Protein AF-A0A350HXV1-F1 (afdb_monomer_lite)

Radius o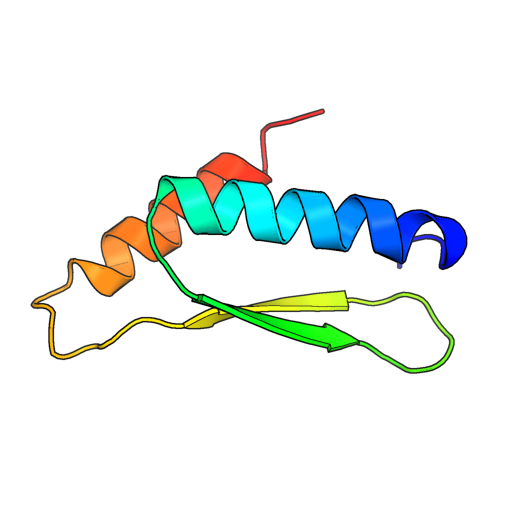f gyration: 12.78 Å; chains: 1; bounding box: 33×15×34 Å

pLDDT: mean 84.26, std 10.34, range [40.66, 93.06]

Structure (mmCIF, N/CA/C/O backbone):
data_AF-A0A350HXV1-F1
#
_entry.id   AF-A0A350HXV1-F1
#
loop_
_atom_site.group_PDB
_atom_site.id
_atom_site.type_symbol
_atom_site.label_atom_id
_atom_site.label_alt_id
_atom_site.label_comp_id
_atom_site.label_asym_id
_atom_site.label_entity_id
_atom_site.label_seq_id
_atom_site.pdbx_PDB_ins_code
_atom_site.Cartn_x
_atom_site.Cartn_y
_atom_site.Cartn_z
_atom_site.occupancy
_atom_site.B_iso_or_equiv
_atom_site.auth_seq_id
_atom_site.auth_comp_id
_atom_site.auth_asym_id
_atom_site.auth_atom_id
_atom_site.pdbx_PDB_model_num
ATOM 1 N N . MET A 1 1 ? 6.263 10.166 -8.718 1.00 63.94 1 MET A N 1
ATOM 2 C CA . MET A 1 1 ? 6.613 9.095 -9.673 1.00 63.94 1 MET A CA 1
ATOM 3 C C . MET A 1 1 ? 7.750 8.265 -9.116 1.00 63.94 1 MET A C 1
ATOM 5 O O . MET A 1 1 ? 8.796 8.820 -8.800 1.00 63.94 1 MET A O 1
ATOM 9 N N . LEU A 1 2 ? 7.526 6.962 -8.952 1.00 74.44 2 LEU A N 1
ATOM 10 C CA . LEU A 1 2 ? 8.533 6.001 -8.495 1.00 74.44 2 LEU A CA 1
ATOM 11 C C . LEU A 1 2 ? 8.983 5.131 -9.685 1.00 74.44 2 LEU A C 1
ATOM 13 O O . LEU A 1 2 ? 8.171 4.859 -10.572 1.00 74.44 2 LEU A O 1
ATOM 17 N N . PRO A 1 3 ? 10.246 4.664 -9.739 1.00 83.69 3 PRO A N 1
ATOM 18 C CA . PRO A 1 3 ? 10.686 3.762 -10.800 1.00 83.69 3 PRO A CA 1
ATOM 19 C C . PRO A 1 3 ? 9.851 2.477 -10.830 1.00 83.69 3 PRO A C 1
ATOM 21 O O . PRO A 1 3 ? 9.653 1.831 -9.802 1.00 83.69 3 PRO A O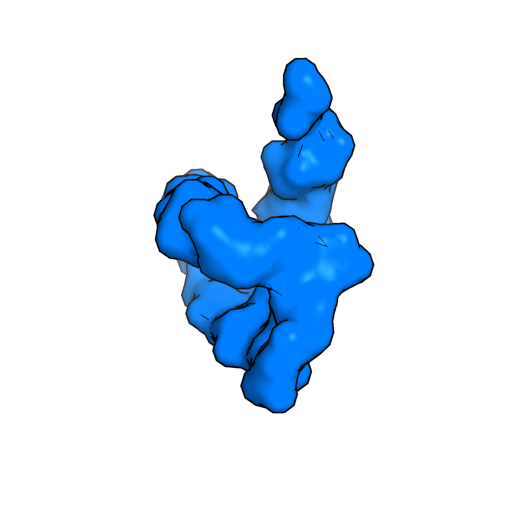 1
ATOM 24 N N . ARG A 1 4 ? 9.421 2.043 -12.021 1.00 85.44 4 ARG A N 1
ATOM 25 C CA . ARG A 1 4 ? 8.628 0.807 -12.187 1.00 85.44 4 ARG A CA 1
ATOM 26 C C . ARG A 1 4 ? 9.319 -0.430 -11.609 1.00 85.44 4 ARG A C 1
ATOM 28 O O . ARG A 1 4 ? 8.657 -1.303 -11.059 1.00 85.44 4 ARG A O 1
ATOM 35 N N . SER A 1 5 ? 10.647 -0.488 -11.701 1.00 87.12 5 SER A N 1
ATOM 36 C CA . SER A 1 5 ? 11.465 -1.570 -11.139 1.00 87.12 5 SER A CA 1
ATOM 37 C C . SER A 1 5 ? 11.381 -1.667 -9.613 1.00 87.12 5 SER A C 1
ATOM 39 O O . SER A 1 5 ? 11.640 -2.731 -9.060 1.00 87.12 5 SER A O 1
ATOM 41 N N . LYS A 1 6 ? 10.989 -0.583 -8.935 1.00 87.25 6 LYS A N 1
ATOM 42 C CA . LYS A 1 6 ? 10.821 -0.513 -7.481 1.00 87.25 6 LYS A CA 1
ATOM 43 C C . LYS A 1 6 ? 9.405 -0.851 -7.011 1.00 87.25 6 LYS A C 1
ATOM 45 O O . LYS A 1 6 ? 9.208 -1.045 -5.816 1.00 87.25 6 LYS A O 1
ATOM 50 N N . LEU A 1 7 ? 8.429 -0.983 -7.917 1.00 86.88 7 LEU A N 1
ATOM 51 C CA . LEU A 1 7 ? 7.039 -1.299 -7.556 1.00 86.88 7 LEU A CA 1
ATOM 52 C C . LEU A 1 7 ? 6.908 -2.558 -6.677 1.00 86.88 7 LEU A C 1
ATOM 54 O O . LEU A 1 7 ? 6.180 -2.480 -5.691 1.00 86.88 7 LEU A O 1
ATOM 58 N N . PRO A 1 8 ? 7.609 -3.683 -6.937 1.00 89.56 8 PRO A N 1
ATOM 59 C CA . PRO A 1 8 ? 7.509 -4.859 -6.069 1.00 89.56 8 PRO A CA 1
ATOM 60 C C . PRO A 1 8 ? 7.989 -4.594 -4.634 1.00 89.56 8 PRO A C 1
ATOM 62 O O . PRO A 1 8 ? 7.353 -5.026 -3.677 1.00 89.56 8 PRO A O 1
ATOM 65 N N . GLU A 1 9 ? 9.086 -3.846 -4.482 1.00 92.00 9 GLU A N 1
ATOM 66 C CA . GLU A 1 9 ? 9.653 -3.465 -3.182 1.00 92.00 9 GLU A CA 1
ATOM 67 C C . GLU A 1 9 ? 8.675 -2.576 -2.400 1.00 92.00 9 GLU A C 1
ATOM 69 O O . GLU A 1 9 ? 8.364 -2.853 -1.242 1.00 92.00 9 GLU A O 1
ATOM 74 N N . ILE A 1 10 ? 8.103 -1.575 -3.072 1.00 89.56 10 ILE A N 1
ATOM 75 C CA . ILE A 1 10 ? 7.112 -0.657 -2.496 1.00 89.56 10 ILE A CA 1
ATOM 76 C C . ILE A 1 10 ? 5.836 -1.405 -2.079 1.00 89.56 10 ILE A C 1
ATOM 78 O O . ILE A 1 10 ? 5.314 -1.177 -0.989 1.00 89.56 10 ILE A O 1
ATOM 82 N N . MET A 1 11 ? 5.345 -2.336 -2.902 1.00 90.38 11 MET A N 1
ATOM 83 C CA . MET A 1 11 ? 4.163 -3.146 -2.580 1.00 90.38 11 MET A CA 1
ATOM 84 C C . MET A 1 11 ? 4.392 -4.025 -1.343 1.00 90.38 11 MET A C 1
ATOM 86 O O . MET A 1 11 ? 3.509 -4.134 -0.489 1.00 90.38 11 MET A O 1
ATOM 90 N N . ASN A 1 12 ? 5.586 -4.612 -1.213 1.00 92.62 12 ASN A N 1
ATOM 91 C CA . ASN A 1 12 ? 5.965 -5.387 -0.031 1.00 92.62 12 ASN A CA 1
ATOM 92 C C . ASN A 1 12 ? 6.041 -4.505 1.222 1.00 92.62 12 ASN A C 1
ATOM 94 O O . ASN A 1 12 ? 5.543 -4.900 2.278 1.00 92.62 12 ASN A O 1
ATOM 98 N N . PHE A 1 13 ? 6.600 -3.300 1.099 1.00 91.50 13 PHE A N 1
ATOM 99 C CA . PHE A 1 13 ? 6.647 -2.322 2.184 1.00 91.50 13 PHE A CA 1
ATOM 100 C C . PHE A 1 13 ? 5.242 -1.912 2.651 1.00 91.50 13 PHE A C 1
ATOM 102 O O . PHE A 1 13 ? 4.928 -2.024 3.836 1.00 91.50 13 PHE A O 1
ATOM 109 N N . ILE A 1 14 ? 4.355 -1.538 1.722 1.00 91.69 14 ILE A N 1
ATOM 110 C CA . ILE A 1 14 ? 2.951 -1.198 2.010 1.00 91.69 14 ILE A CA 1
ATOM 111 C C . ILE A 1 14 ? 2.256 -2.347 2.748 1.00 91.69 14 ILE A C 1
ATOM 113 O O . ILE A 1 14 ? 1.559 -2.119 3.742 1.00 91.69 14 ILE A O 1
ATOM 117 N N . GLN A 1 15 ? 2.472 -3.588 2.300 1.00 91.62 15 GLN A N 1
ATOM 118 C CA . GLN A 1 15 ? 1.907 -4.769 2.946 1.00 91.62 15 GLN A CA 1
ATOM 119 C C . GLN A 1 15 ? 2.469 -4.979 4.364 1.00 91.62 15 GLN A C 1
ATOM 121 O O . GLN A 1 15 ? 1.714 -5.319 5.276 1.00 91.62 15 GLN A O 1
ATOM 126 N N . ALA A 1 16 ? 3.768 -4.759 4.582 1.00 92.12 16 ALA A N 1
ATOM 127 C CA . ALA A 1 16 ? 4.386 -4.861 5.903 1.00 92.12 16 ALA A CA 1
ATOM 128 C C . ALA A 1 16 ? 3.837 -3.802 6.875 1.00 92.12 16 ALA A C 1
ATOM 130 O O . ALA A 1 16 ? 3.454 -4.133 7.999 1.00 92.12 16 ALA A O 1
ATOM 131 N N . CYS A 1 17 ? 3.710 -2.547 6.432 1.00 90.44 17 CYS A N 1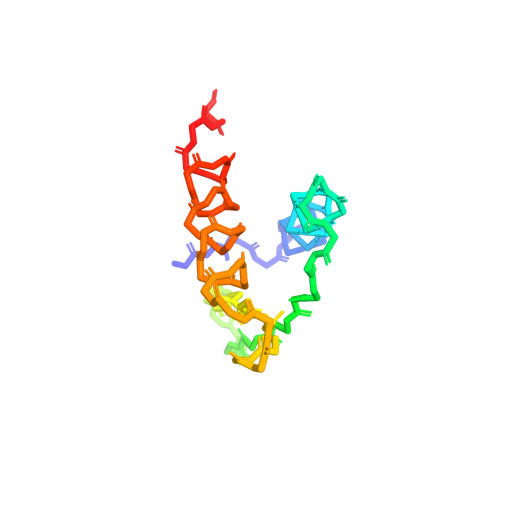
ATOM 132 C CA . CYS A 1 17 ? 3.095 -1.481 7.222 1.00 90.44 17 CYS A CA 1
ATOM 133 C C . CYS A 1 17 ? 1.636 -1.811 7.570 1.00 90.44 17 CYS A C 1
ATOM 135 O O . CYS A 1 17 ? 1.221 -1.630 8.713 1.00 90.44 17 CYS A O 1
ATOM 137 N N . SER A 1 18 ? 0.874 -2.336 6.604 1.00 90.38 18 SER A N 1
ATOM 138 C CA . SER A 1 18 ? -0.536 -2.728 6.765 1.00 90.38 18 SER A CA 1
ATOM 139 C C . SER A 1 18 ? -0.718 -3.797 7.847 1.00 90.38 18 SER A C 1
ATOM 141 O O . SER A 1 18 ? -1.577 -3.655 8.721 1.00 90.38 18 SER A O 1
ATOM 143 N N . LYS A 1 19 ? 0.150 -4.818 7.858 1.00 90.81 19 LYS A N 1
ATOM 144 C CA . LYS A 1 19 ? 0.131 -5.893 8.862 1.00 90.81 19 LYS A CA 1
ATOM 145 C C . LYS A 1 19 ? 0.342 -5.386 10.291 1.00 90.81 19 LYS A C 1
ATOM 147 O O . LYS A 1 19 ? -0.263 -5.935 11.204 1.00 90.81 19 LYS A O 1
ATOM 152 N N . ARG A 1 20 ? 1.137 -4.326 10.499 1.00 89.50 20 ARG A N 1
ATOM 153 C CA . ARG A 1 20 ? 1.426 -3.777 11.844 1.00 89.50 20 ARG A CA 1
ATOM 154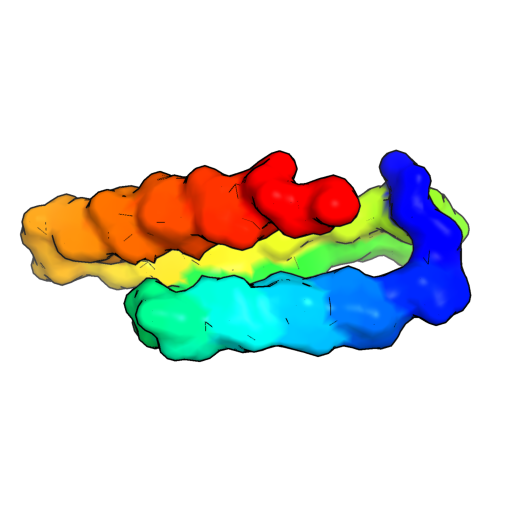 C C . ARG A 1 20 ? 0.189 -3.238 12.563 1.00 89.50 20 ARG A C 1
ATOM 156 O O . ARG A 1 20 ? 0.138 -3.294 13.785 1.00 89.50 20 ARG A O 1
ATOM 163 N N . VAL A 1 21 ? -0.790 -2.725 11.819 1.00 89.94 21 VAL A N 1
ATOM 164 C CA . VAL A 1 21 ? -2.030 -2.146 12.375 1.00 89.94 21 VAL A CA 1
ATOM 165 C C . VAL A 1 21 ? -3.279 -2.961 12.027 1.00 89.94 21 VAL A C 1
ATOM 167 O O . VAL A 1 21 ? -4.392 -2.545 12.339 1.00 89.94 21 VAL A O 1
ATOM 170 N N . ASN A 1 22 ? -3.100 -4.120 11.384 1.00 90.50 22 ASN A N 1
ATOM 171 C CA . ASN A 1 22 ? -4.172 -4.997 10.914 1.00 90.50 22 ASN A CA 1
ATOM 172 C C . ASN A 1 22 ? -5.250 -4.265 10.086 1.00 90.50 22 ASN A C 1
ATOM 174 O O . ASN A 1 22 ? -6.448 -4.474 10.275 1.00 90.50 22 ASN A O 1
ATOM 178 N N . LEU A 1 23 ? -4.824 -3.391 9.171 1.00 92.00 23 LEU A N 1
ATOM 179 C CA . LEU A 1 23 ? -5.712 -2.725 8.213 1.00 92.00 23 LEU A CA 1
ATOM 180 C C . LEU A 1 23 ? -5.435 -3.230 6.808 1.00 92.00 23 LEU A C 1
ATOM 182 O O . LEU A 1 23 ? -4.281 -3.450 6.451 1.00 92.00 23 LEU A O 1
ATOM 186 N N . ARG A 1 24 ? -6.473 -3.385 5.985 1.00 91.50 24 ARG A N 1
ATOM 187 C CA . ARG A 1 24 ? -6.287 -3.746 4.575 1.00 91.50 24 ARG A CA 1
ATOM 188 C C . ARG A 1 24 ? -5.854 -2.521 3.780 1.00 91.50 24 ARG A C 1
ATOM 190 O O . ARG A 1 24 ? -6.274 -1.404 4.072 1.00 91.50 24 ARG A O 1
ATOM 197 N N . THR A 1 25 ? -5.063 -2.746 2.740 1.00 92.19 25 THR A N 1
ATOM 198 C CA . THR A 1 25 ? -4.698 -1.712 1.772 1.00 92.19 25 THR A CA 1
ATOM 199 C C . THR A 1 25 ? -5.121 -2.123 0.368 1.00 92.19 25 THR A C 1
ATOM 201 O O . THR A 1 25 ? -5.055 -3.296 0.001 1.00 92.19 25 THR A O 1
ATOM 204 N N . SER A 1 26 ? -5.582 -1.152 -0.415 1.00 93.06 26 SER A N 1
ATOM 205 C CA . SER A 1 26 ? -5.806 -1.286 -1.854 1.00 93.06 26 SER A CA 1
ATOM 206 C C . SER A 1 26 ? -4.829 -0.375 -2.578 1.00 93.06 26 SER A C 1
ATOM 208 O O . SER A 1 26 ? -4.554 0.720 -2.103 1.00 93.06 26 SER A O 1
ATOM 210 N N . ASN A 1 27 ? -4.288 -0.808 -3.711 1.00 89.62 27 ASN A N 1
ATOM 211 C CA . ASN A 1 27 ? -3.322 -0.016 -4.464 1.00 89.62 27 ASN A CA 1
ATOM 212 C C . ASN A 1 27 ? -3.900 0.288 -5.838 1.00 89.62 27 ASN A C 1
ATOM 214 O O . ASN A 1 27 ? -4.223 -0.633 -6.588 1.00 89.62 27 ASN A O 1
ATOM 218 N N . VAL A 1 28 ? -3.987 1.572 -6.174 1.00 89.25 28 VAL A N 1
ATOM 219 C CA . VAL A 1 28 ? -4.277 2.018 -7.538 1.00 89.25 28 VAL A CA 1
ATOM 220 C C . VAL A 1 28 ? -3.029 2.667 -8.111 1.00 89.25 28 VAL A C 1
ATOM 222 O O . VAL A 1 28 ? -2.297 3.368 -7.413 1.00 89.25 28 VAL A O 1
ATOM 225 N N . PHE A 1 29 ? -2.740 2.392 -9.374 1.00 85.69 29 PHE A N 1
ATOM 226 C CA . PHE A 1 29 ? -1.561 2.925 -10.036 1.00 85.69 29 PHE A CA 1
ATOM 227 C C . PHE A 1 29 ? -1.869 3.249 -11.486 1.00 85.69 29 PHE A C 1
ATOM 229 O O . PHE A 1 29 ? -2.688 2.600 -12.140 1.00 85.69 29 PHE A O 1
ATOM 236 N N . HIS A 1 30 ? -1.176 4.259 -11.987 1.00 84.81 30 HIS A N 1
ATOM 237 C CA . HIS A 1 30 ? -1.247 4.647 -13.380 1.00 84.81 30 HIS A CA 1
ATOM 238 C C . HIS A 1 30 ? -0.398 3.681 -14.213 1.00 84.81 30 HIS A C 1
ATOM 240 O O . HIS A 1 30 ? 0.789 3.444 -13.955 1.00 84.81 30 HIS A O 1
ATOM 246 N N . ALA A 1 31 ? -1.020 3.079 -15.225 1.00 78.44 31 ALA A N 1
ATOM 247 C CA . ALA A 1 31 ? -0.339 2.172 -16.133 1.00 78.44 31 ALA A CA 1
ATOM 248 C C . ALA A 1 31 ? 0.639 2.961 -17.018 1.00 78.44 31 ALA A C 1
ATOM 250 O O . ALA A 1 31 ? 0.252 3.513 -18.041 1.00 78.44 31 ALA A O 1
ATOM 251 N N . GLY A 1 32 ? 1.914 3.007 -16.627 1.00 73.62 32 GLY A N 1
ATOM 252 C CA . GLY A 1 32 ? 2.980 3.556 -17.473 1.00 73.62 32 GLY A CA 1
ATOM 253 C C . GLY A 1 32 ? 3.963 4.478 -16.764 1.00 73.62 32 GLY A C 1
ATOM 254 O O . GLY A 1 32 ? 5.147 4.406 -17.071 1.00 73.62 32 GLY A O 1
ATOM 255 N N . ASP A 1 33 ? 3.522 5.259 -15.779 1.00 79.12 33 ASP A N 1
ATOM 256 C CA . ASP A 1 33 ? 4.315 6.369 -15.221 1.00 79.12 33 ASP A CA 1
ATOM 257 C C . ASP A 1 33 ? 4.861 6.116 -13.797 1.00 79.12 33 ASP A C 1
ATOM 259 O O . ASP A 1 33 ? 5.654 6.899 -13.274 1.00 79.12 33 ASP A O 1
ATOM 263 N N . GLY A 1 34 ? 4.458 5.008 -13.165 1.00 73.75 34 GLY A N 1
ATOM 264 C CA . GLY A 1 34 ? 4.939 4.618 -11.840 1.00 73.75 34 GLY A CA 1
ATOM 265 C C . GLY A 1 34 ? 4.385 5.457 -10.683 1.00 73.75 34 GLY A C 1
ATOM 266 O O . GLY A 1 34 ? 4.954 5.428 -9.589 1.00 73.75 34 GLY A O 1
ATOM 267 N N . ASN A 1 35 ? 3.298 6.208 -10.883 1.00 83.19 35 ASN A N 1
ATOM 268 C CA . ASN A 1 35 ? 2.544 6.805 -9.782 1.00 83.19 35 ASN A CA 1
ATOM 269 C C . ASN A 1 35 ? 1.624 5.761 -9.135 1.00 83.19 35 ASN A C 1
ATOM 271 O O . ASN A 1 35 ? 0.809 5.127 -9.808 1.00 83.19 35 ASN A O 1
ATOM 275 N N . MET A 1 36 ? 1.764 5.590 -7.820 1.00 84.56 36 MET A N 1
ATOM 276 C CA . MET A 1 36 ? 0.995 4.656 -7.000 1.00 84.56 36 MET A CA 1
ATOM 277 C C . MET A 1 36 ? 0.299 5.416 -5.875 1.00 84.56 36 MET A C 1
ATOM 279 O O . MET A 1 36 ? 0.915 6.247 -5.211 1.00 84.56 36 MET A O 1
ATOM 283 N N . HIS A 1 37 ? -0.961 5.071 -5.634 1.00 88.94 37 HIS A N 1
ATOM 284 C CA . HIS A 1 37 ? -1.769 5.579 -4.538 1.00 88.94 37 HIS A CA 1
ATOM 285 C C . HIS A 1 37 ? -2.224 4.395 -3.673 1.00 88.94 37 HIS A C 1
ATOM 287 O O . HIS A 1 37 ? -3.155 3.674 -4.052 1.00 88.94 37 HIS A O 1
ATOM 293 N N . PRO A 1 38 ? -1.558 4.146 -2.534 1.00 89.12 38 PRO A N 1
ATOM 294 C CA . PRO A 1 38 ? -2.069 3.229 -1.531 1.00 89.12 38 PRO A CA 1
ATOM 295 C C . PRO A 1 38 ? -3.277 3.850 -0.823 1.00 89.12 38 PRO A C 1
ATOM 297 O O . PRO A 1 38 ? -3.243 4.994 -0.376 1.00 89.12 38 PRO A O 1
ATOM 300 N N . LEU A 1 39 ? -4.345 3.073 -0.711 1.00 91.88 39 LEU A N 1
ATOM 301 C CA . LEU A 1 39 ? -5.583 3.404 -0.020 1.00 91.88 39 LEU A CA 1
ATOM 302 C C . LEU A 1 39 ? -5.706 2.509 1.210 1.00 91.88 39 LEU A C 1
ATOM 304 O O . LEU A 1 39 ? -5.569 1.289 1.104 1.00 91.88 39 LEU A O 1
ATOM 308 N N . ILE A 1 40 ? -5.984 3.103 2.366 1.00 91.56 40 ILE A N 1
ATOM 309 C CA . ILE A 1 40 ? -6.200 2.381 3.623 1.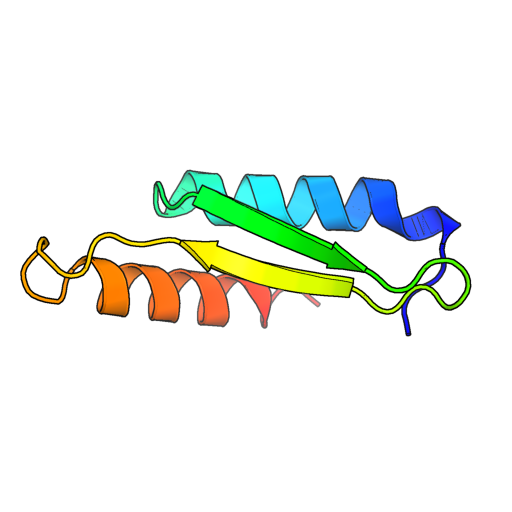00 91.56 40 ILE A CA 1
ATOM 310 C C . ILE A 1 40 ? -7.695 2.107 3.763 1.00 91.56 40 ILE A C 1
ATOM 312 O O . ILE A 1 40 ? -8.510 3.018 3.645 1.00 91.56 40 ILE A O 1
ATOM 316 N N . LEU A 1 41 ? -8.054 0.851 4.008 1.00 91.31 41 LEU A N 1
ATOM 317 C CA . LEU A 1 41 ? -9.434 0.423 4.201 1.00 91.31 41 LEU A CA 1
ATOM 318 C C . LEU A 1 41 ? -9.668 0.147 5.686 1.00 91.31 41 LEU A C 1
ATOM 320 O O . LEU A 1 41 ? -8.972 -0.678 6.286 1.00 91.31 41 LEU A O 1
ATOM 324 N N . PHE A 1 42 ? -10.678 0.794 6.256 1.00 90.25 42 PHE A N 1
ATOM 325 C CA . PHE A 1 42 ? -11.144 0.560 7.619 1.00 90.25 42 PHE A CA 1
ATOM 326 C C . PHE A 1 42 ? -12.675 0.539 7.659 1.00 90.25 42 PHE A C 1
ATOM 328 O O . PHE A 1 42 ? -13.336 1.042 6.752 1.00 90.25 42 PHE A O 1
ATOM 335 N N . ASP A 1 43 ? -13.230 -0.072 8.702 1.00 89.19 43 ASP A N 1
ATOM 336 C CA . ASP A 1 43 ? -14.669 -0.087 8.952 1.00 89.19 43 ASP A CA 1
ATOM 337 C C . ASP A 1 43 ? -15.025 1.069 9.891 1.00 89.19 43 ASP A C 1
ATOM 339 O O . ASP A 1 43 ? -14.544 1.132 11.023 1.00 89.19 43 ASP A O 1
ATOM 343 N N . GLU A 1 44 ? -15.852 1.999 9.419 1.00 86.69 44 GLU A N 1
ATOM 344 C CA . GLU A 1 44 ? -16.290 3.162 10.200 1.00 86.69 44 GLU A CA 1
ATOM 345 C C . GLU A 1 44 ? -17.065 2.756 11.463 1.00 86.69 44 GLU A C 1
ATOM 347 O O . GLU A 1 44 ? -17.023 3.455 12.475 1.00 86.69 44 GLU A O 1
ATOM 352 N N . ARG A 1 45 ? -17.716 1.585 11.446 1.00 88.81 45 ARG A N 1
ATOM 353 C CA . ARG A 1 45 ? -18.478 1.062 12.589 1.00 88.81 45 ARG A CA 1
ATOM 354 C C . ARG A 1 45 ? -17.582 0.708 13.776 1.00 88.81 45 ARG A C 1
ATOM 356 O O . ARG A 1 45 ? -18.080 0.579 14.892 1.00 88.81 45 ARG A O 1
ATOM 363 N N . GLU A 1 46 ? -16.268 0.587 13.578 1.00 85.06 46 GLU A N 1
ATOM 364 C CA . GLU A 1 46 ? -15.302 0.438 14.668 1.00 85.06 46 GLU A CA 1
ATOM 365 C C . GLU A 1 46 ? -15.021 1.780 15.368 1.00 85.06 46 GLU A C 1
ATOM 367 O O . GLU A 1 46 ? -13.879 2.221 15.372 1.00 85.06 46 GLU A O 1
ATOM 372 N N . HIS A 1 47 ? -16.043 2.438 15.936 1.00 79.38 47 HIS A N 1
ATOM 373 C CA . HIS A 1 47 ? -15.989 3.592 16.865 1.00 79.38 47 HIS A CA 1
ATOM 374 C C . HIS A 1 47 ? -14.725 4.496 16.800 1.00 79.38 47 HIS A C 1
ATOM 376 O O . HIS A 1 47 ? -14.113 4.786 17.825 1.00 79.38 47 HIS A O 1
ATOM 382 N N . GLY A 1 48 ? -14.287 4.930 15.612 1.00 78.94 48 GLY A N 1
ATOM 383 C CA . GLY A 1 48 ? -13.077 5.754 15.428 1.00 78.94 48 GLY A CA 1
ATOM 384 C C . GLY A 1 48 ? -11.720 5.025 15.509 1.00 78.94 48 GLY A C 1
ATOM 385 O O . GLY A 1 48 ? -10.709 5.580 15.076 1.00 78.94 48 GLY A O 1
ATOM 386 N N . ILE A 1 49 ? -11.683 3.762 15.941 1.00 86.00 49 ILE A N 1
ATOM 387 C CA . ILE A 1 49 ? -10.487 2.899 15.981 1.00 86.00 49 ILE A CA 1
ATOM 388 C C . ILE A 1 49 ? -9.881 2.750 14.577 1.00 86.00 49 ILE A C 1
ATOM 390 O O . ILE A 1 49 ? -8.660 2.764 14.407 1.00 86.00 49 ILE A O 1
ATOM 394 N N . GLY A 1 50 ? -10.729 2.632 13.551 1.00 86.12 50 GLY A N 1
ATOM 395 C CA . GLY A 1 50 ? -10.288 2.565 12.156 1.00 86.12 50 GLY A CA 1
ATOM 396 C C . GLY A 1 50 ? -9.532 3.819 11.703 1.00 86.12 50 GLY A C 1
ATOM 397 O O . GLY A 1 50 ? -8.519 3.715 11.006 1.00 86.12 50 GLY A O 1
ATOM 398 N N . VAL A 1 51 ? -9.971 4.996 12.157 1.00 86.12 51 VAL A N 1
ATOM 399 C CA . VAL A 1 51 ? -9.330 6.282 11.850 1.00 86.12 51 VAL A CA 1
ATOM 400 C C . VAL A 1 51 ? -7.982 6.385 12.561 1.00 86.12 51 VAL A C 1
ATOM 402 O O . VAL A 1 51 ? -6.976 6.681 11.919 1.00 86.12 51 VAL A O 1
ATOM 405 N N . GLU A 1 52 ? -7.922 6.059 13.852 1.00 88.44 52 GLU A N 1
ATOM 406 C CA . GLU A 1 52 ? -6.678 6.096 14.632 1.00 88.44 52 GLU A CA 1
ATOM 407 C C . GLU A 1 52 ? -5.605 5.157 14.054 1.00 88.44 52 GLU A C 1
ATOM 409 O O . GLU A 1 52 ? -4.463 5.563 13.816 1.00 88.44 52 GLU A O 1
ATOM 414 N N . LYS A 1 53 ? -5.983 3.912 13.732 1.00 89.62 53 LYS A N 1
ATOM 415 C CA . LYS A 1 53 ? -5.087 2.942 13.084 1.00 89.62 53 LYS A CA 1
ATOM 416 C C . LYS A 1 53 ? -4.603 3.434 11.715 1.00 89.62 53 LYS A C 1
ATOM 418 O O . LYS A 1 53 ? -3.441 3.215 11.370 1.00 89.62 53 LYS A O 1
ATOM 423 N N . SER A 1 54 ? -5.459 4.118 10.952 1.00 87.06 54 SER A N 1
ATOM 424 C CA . SER A 1 54 ? -5.103 4.684 9.642 1.00 87.06 54 SER A CA 1
ATOM 425 C C . SER A 1 54 ? -4.085 5.820 9.770 1.00 87.06 54 SER A C 1
ATOM 427 O O . SER A 1 54 ? -3.109 5.865 9.019 1.00 87.06 54 SER A O 1
ATOM 429 N N . VAL A 1 55 ? -4.248 6.693 10.770 1.00 87.31 55 VAL A N 1
ATOM 430 C CA . VAL A 1 55 ? -3.275 7.751 11.091 1.00 87.31 55 VAL A CA 1
ATOM 431 C C . VAL A 1 55 ? -1.939 7.143 11.530 1.00 87.31 55 VAL A C 1
ATOM 433 O O . VAL A 1 55 ? -0.885 7.549 11.039 1.00 87.31 55 VAL A O 1
ATOM 436 N N . SER A 1 56 ? -1.967 6.117 12.386 1.00 87.69 56 SER A N 1
ATOM 437 C CA . SER A 1 56 ? -0.763 5.401 12.830 1.00 87.69 56 SER A CA 1
ATOM 438 C C . SER A 1 56 ? -0.001 4.744 11.669 1.00 87.69 56 SER A C 1
ATOM 440 O O . SER A 1 56 ? 1.233 4.830 11.592 1.00 87.69 56 SER A O 1
ATOM 442 N N . TRP A 1 57 ? -0.722 4.140 10.715 1.00 86.88 57 TRP A N 1
ATOM 443 C CA . TRP A 1 57 ? -0.137 3.592 9.488 1.00 86.88 57 TRP A CA 1
ATOM 444 C C . TRP A 1 57 ? 0.552 4.674 8.656 1.00 86.88 57 TRP A C 1
ATOM 446 O O . TRP A 1 57 ? 1.711 4.496 8.275 1.00 86.88 57 TRP A O 1
ATOM 456 N N . SER A 1 58 ? -0.124 5.809 8.438 1.00 84.69 58 SER A N 1
ATOM 457 C CA . SER A 1 58 ? 0.414 6.944 7.677 1.00 84.69 58 SER A CA 1
ATOM 458 C C . SER A 1 58 ? 1.733 7.431 8.280 1.00 84.69 58 SER A C 1
ATOM 460 O O . SER A 1 58 ? 2.755 7.456 7.593 1.00 84.69 58 SER A O 1
ATOM 462 N N . SER A 1 59 ? 1.759 7.691 9.590 1.00 82.12 59 SER A N 1
ATOM 463 C CA . SER A 1 59 ? 2.965 8.125 10.307 1.00 82.12 59 SER A CA 1
ATOM 464 C C . SER A 1 59 ? 4.100 7.101 10.246 1.00 82.12 59 SER A C 1
ATOM 466 O O . SER A 1 59 ? 5.264 7.473 10.121 1.00 82.12 59 SER A O 1
ATOM 468 N N . SER A 1 60 ? 3.778 5.807 10.279 1.00 72.81 60 SER A N 1
ATOM 469 C CA . SER A 1 60 ? 4.772 4.731 10.197 1.00 72.81 60 SER A CA 1
ATOM 470 C C . SER A 1 60 ? 5.387 4.558 8.803 1.00 72.81 60 SER A C 1
ATOM 472 O O . SER A 1 60 ? 6.482 4.009 8.682 1.00 72.81 60 SER A O 1
ATOM 474 N N . SER A 1 61 ? 4.677 4.988 7.756 1.00 70.00 61 SER A N 1
ATOM 475 C CA . SER A 1 61 ? 5.152 4.925 6.369 1.00 70.00 61 SER A CA 1
ATOM 476 C C . SER A 1 61 ? 6.075 6.094 5.996 1.00 70.00 61 SER A C 1
ATOM 478 O O . SER A 1 61 ? 6.895 5.951 5.096 1.00 70.00 61 SER A O 1
ATOM 480 N N . LEU A 1 62 ? 5.976 7.225 6.710 1.00 63.38 62 LEU A N 1
ATOM 481 C CA . LEU A 1 62 ? 6.651 8.487 6.372 1.00 63.38 62 LEU A CA 1
ATOM 482 C C . LEU A 1 62 ? 8.069 8.644 6.954 1.00 63.38 62 LEU A C 1
ATOM 484 O O . LEU A 1 62 ? 8.802 9.515 6.501 1.00 63.38 62 LEU A O 1
ATOM 488 N N . HIS A 1 63 ? 8.468 7.827 7.936 1.00 55.41 63 HIS A N 1
ATOM 489 C CA . HIS A 1 63 ? 9.700 8.041 8.721 1.00 55.41 63 HIS A CA 1
ATOM 490 C C . HIS A 1 63 ? 10.809 6.999 8.492 1.00 55.41 63 HIS A C 1
ATOM 492 O O . HIS A 1 63 ? 11.725 6.895 9.302 1.00 55.41 63 HIS A O 1
ATOM 498 N N . GLN A 1 64 ? 10.747 6.216 7.415 1.00 49.41 64 GLN A N 1
ATOM 499 C CA . GLN A 1 64 ? 11.825 5.290 7.050 1.00 49.41 64 GLN A CA 1
ATOM 500 C C . GLN A 1 64 ? 12.551 5.819 5.808 1.00 49.41 64 GLN A C 1
ATOM 502 O O . GLN A 1 64 ? 12.264 5.402 4.688 1.00 49.41 64 GLN A O 1
ATOM 507 N N . THR A 1 65 ? 13.431 6.799 6.032 1.00 40.66 65 THR A N 1
ATOM 508 C CA . THR A 1 65 ? 14.531 7.174 5.122 1.00 40.66 65 THR A CA 1
ATOM 509 C C . THR A 1 65 ? 15.758 6.329 5.395 1.00 40.66 65 THR A C 1
ATOM 511 O O . THR A 1 65 ? 16.070 6.174 6.598 1.00 40.66 65 THR A O 1
#

Sequence (65 aa):
MLPRSKLPEIMNFIQACSKRVNLRTSNVFHAGDGNMHPLILFDEREHGIGVEKSVSWSSSSLHQT

Secondary structure (DSSP, 8-state):
---GGGHHHHHHHHHHHHHHHT-EEEEEE-TTT--EEEEEE--TTTTTHHHHHHHHHHHHHHS--

Foldseek 3Di:
DDDPVCVVVVVVVLVVLCVVLVWDWDWDDDPPDPDIDIDTDDDPVPVCSSVVSVVVSVVVSPPDD

=== Feature glossary ===
Reading guide. The protein is described through the following features:

Foldseek 3Di. A 3Di character summarizes, for each residue, the relative orientation of the Cα frame of its nearest spatial neighbor. Because it encodes fold topology rather than chemistry, 3Di alignments detect remote structural similarity that sequence alignment misses.

Contact-map, Ramachandran, and PAE plots. Plot images: a contact map (which residues are close in 3D, as an N×N binary image), a Ramachandran scatter (backbone torsion angles, revealing secondary-structure composition at a glance), and — for AlphaFold structures — a PAE heatmap (pairwise prediction confidence).

Radius of gyration, Cα contacts, bounding box. Radius of gyration (Rg) is the root-mean-square distance of Cα atoms from their centroid — a single number for overall size and compactness. A globular domain of N residues has Rg ≈ 2.2·N^0.38 Å; an extended or disordered chain has a much larger Rg. The Cα contact count is the number of residue pairs whose Cα atoms are within 8 Å and are more than four positions apart in sequence — a standard proxy for tertiary packing density. The bounding box is the smallest axis-aligned box enclosing all Cα atoms.

Secondary structure (8-state, DSSP). Eight-state secondary structure (DSSP): H is the canonical α-helix, G the tighter 3₁₀-helix, I the wider π-helix; E/B are β-structure, T and S are turns and bends, and '-' is everything else. DSSP derives these from the pattern of main-chain N–H···O=C hydrogen bonds, not from the sequence.

B-factor. B-factor (Debye–Waller factor) reflects atomic displacement in the crystal lattice. It is an experimental observable (units Å²), not a prediction; low values mean the atom is pinned down, high values mean it moves or is heterogeneous across the crystal.

pLDDT. pLDDT is the predicted lDDT-Cα score: AlphaFold's confidence that the local environment of each residue (all inter-atomic distances within 15 Å) is correctly placed. It is a per-residue number between 0 and 100, with higher meaning more reliable.

Nearest PDB structures. Nearest PDB neighbors are the top structural matches found by Foldseek when searching this structure against the entire Protein Data Bank. Each hit reports a TM-score (0 to 1; >0.5 almost always implies the same fold) and an E-value. These are *structural* homologs — they may share no detectable sequence similarity.

Solvent-accessible surface area. Accessible surface area quantifies burial. A residue with SASA near zero is packed into the hydrophobic core; one with SASA >100 Å² sits on the surface. Computed here via the Shrake–Rupley numerical algorithm with a 1.4 Å probe.

Rendered structure images. Structure images are PyMOL renders from six orthogonal camera directions. Cartoon representation draws helices as coils and strands as arrows; sticks shows the backbone as bonds; surface shows the solvent-excluded envelope. Rainbow coloring maps sequence position to hue (blue→red, N→C); chain coloring assigns a distinct color per polypeptide.

Backbone torsions (φ/ψ). φ (phi) and ψ (psi) are the two rotatable backbone dihedrals per residue: φ is the C(i-1)–N–Cα–C torsion, ψ is the N–Cα–C–N(i+1) torsion, both in degrees on (−180°, 180°]. α-helical residues cluster near (−60°, −45°); β-strand residues near (−120°, +130°). A Ramachandran plot is simply a scatter of (φ, ψ) for every residue.

Predicted aligned error. Predicted Aligned Error (PAE) is an AlphaFold confidence matrix: entry (i, j) is the expected error in the position of residue j, in ångströms, when the prediction is superimposed on the true structure at residue i. Low PAE within a block of residues means that block is internally rigid and well-predicted; high PAE between two blocks means their relative placement is uncertain even if each block individually is confident.

mmCIF coordinates. Structure coordinates are given as an mmCIF _atom_site loop: one row per atom with element, residue name, chain id, sequence number, and x/y/z position in Å. Only the four main-chain atoms per residue are included here; side chains are omitted to keep the record compact.

InterPro / GO / CATH / organism. Database cross-references. InterPro integrates a dozen domain/family signature databases into unified entries with residue-range hits. GO terms attach function/process/location labels with evidence codes. CATH codes position the fold in a four-level structural taxonomy. Organism is the NCBI-taxonomy species name.

Secondary structure (3-state, P-SEA). SS3 is a coarse helix/strand/coil call (letters a/b/c) made by the P-SEA algorithm from inter-Cα distances and dihedrals. It is less detailed than DSSP but needs only Cα positions.

Sequence. Sequence gives the chain of amino ac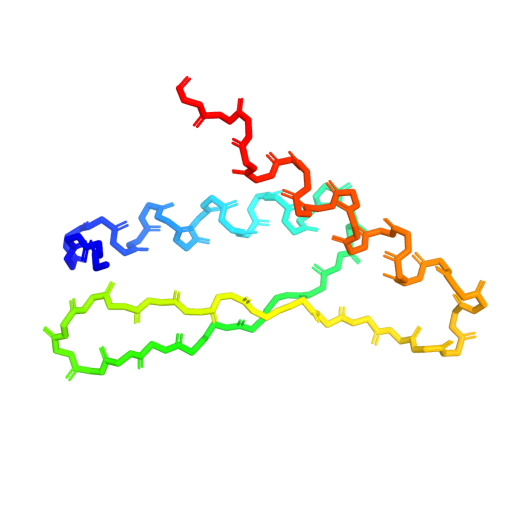ids in standard one-letter code (A=alanine, C=cysteine, …, Y=tyrosine), read N→C. It is the only feature that is directly encoded by the gene; all structural features are derived from the folded form of this sequence.